Protein AF-A0A3A4R5F6-F1 (afdb_monomer_lite)

Radius of gyration: 21.39 Å; chains: 1; bounding box: 41×53×68 Å

Structure (mmCIF, N/CA/C/O backbone):
data_AF-A0A3A4R5F6-F1
#
_entry.id   AF-A0A3A4R5F6-F1
#
loop_
_atom_site.group_PDB
_atom_site.id
_atom_site.type_symbol
_atom_site.label_atom_id
_atom_site.label_alt_id
_atom_site.label_comp_id
_atom_site.label_asym_id
_atom_site.label_entity_id
_atom_site.label_seq_id
_atom_site.pdbx_PDB_ins_code
_atom_site.Cartn_x
_atom_site.Cartn_y
_atom_site.Cartn_z
_atom_site.occupancy
_atom_site.B_iso_or_equiv
_atom_site.auth_seq_id
_atom_site.auth_comp_id
_atom_site.auth_asym_id
_atom_site.auth_atom_id
_atom_site.pdbx_PDB_model_num
ATOM 1 N N . MET A 1 1 ? 18.740 41.153 -38.026 1.00 49.91 1 MET A N 1
ATOM 2 C CA . MET A 1 1 ? 18.700 39.762 -37.521 1.00 49.91 1 MET A CA 1
ATOM 3 C C . MET A 1 1 ? 19.593 39.615 -36.285 1.00 49.91 1 MET A C 1
ATOM 5 O O . MET A 1 1 ? 20.618 38.958 -36.345 1.00 49.91 1 MET A O 1
ATOM 9 N N . LYS A 1 2 ? 19.262 40.298 -35.178 1.00 52.41 2 LYS A N 1
ATOM 10 C CA . LYS A 1 2 ? 20.159 40.442 -34.007 1.00 52.41 2 LYS A CA 1
ATOM 11 C C . LYS A 1 2 ? 19.537 39.961 -32.683 1.00 52.41 2 LYS A C 1
ATOM 13 O O . LYS A 1 2 ? 20.165 40.068 -31.643 1.00 52.41 2 LYS A O 1
ATOM 18 N N . TYR A 1 3 ? 18.340 39.373 -32.739 1.00 53.31 3 TYR A N 1
ATOM 19 C CA . TYR A 1 3 ? 17.637 38.819 -31.572 1.00 53.31 3 TYR A CA 1
ATOM 20 C C . TYR A 1 3 ? 17.416 37.301 -31.656 1.00 53.31 3 TYR A C 1
ATOM 22 O O . TYR A 1 3 ? 16.941 36.701 -30.701 1.00 53.31 3 TYR A O 1
ATOM 30 N N . LEU A 1 4 ? 17.805 36.661 -32.768 1.00 45.31 4 LEU A N 1
ATOM 31 C CA . LEU A 1 4 ? 17.606 35.220 -32.965 1.00 45.31 4 LEU A CA 1
ATOM 32 C C . LEU A 1 4 ? 18.521 34.373 -32.061 1.00 45.31 4 LEU A C 1
ATOM 34 O O . LEU A 1 4 ? 18.172 33.260 -31.695 1.00 45.31 4 LEU A O 1
ATOM 38 N N . LEU A 1 5 ? 19.674 34.914 -31.659 1.00 47.16 5 LEU A N 1
ATOM 39 C CA . LEU A 1 5 ? 20.659 34.195 -30.844 1.00 47.16 5 LEU A CA 1
ATOM 40 C C . LEU A 1 5 ? 20.400 34.302 -29.331 1.00 47.16 5 LEU A C 1
ATOM 42 O O . LEU A 1 5 ? 20.965 33.530 -28.567 1.00 47.16 5 LEU A O 1
ATOM 46 N N . PHE A 1 6 ? 19.520 35.208 -28.889 1.00 48.72 6 PHE A N 1
ATOM 47 C CA . PHE A 1 6 ? 19.194 35.372 -27.465 1.00 48.72 6 PHE A CA 1
ATOM 48 C C . PHE A 1 6 ? 18.008 34.505 -27.012 1.00 48.72 6 PHE A C 1
ATOM 50 O O . PHE A 1 6 ? 17.819 34.295 -25.819 1.00 48.72 6 PHE A O 1
ATOM 57 N N . PHE A 1 7 ? 17.232 33.962 -27.955 1.00 48.56 7 PHE A N 1
ATOM 58 C CA . PHE A 1 7 ? 16.067 33.123 -27.654 1.00 48.56 7 PHE A CA 1
ATOM 59 C C . PHE A 1 7 ? 16.417 31.635 -27.469 1.00 48.56 7 PHE A C 1
ATOM 61 O O . PHE A 1 7 ? 15.616 30.870 -26.946 1.00 48.56 7 PHE A O 1
ATOM 68 N N . LEU A 1 8 ? 17.629 31.220 -27.856 1.00 48.22 8 LEU A N 1
ATOM 69 C CA . LEU A 1 8 ? 18.075 29.820 -27.797 1.00 48.22 8 LEU A CA 1
ATOM 70 C C . LEU A 1 8 ? 18.802 29.466 -26.483 1.00 48.22 8 LEU A C 1
ATOM 72 O O . LEU A 1 8 ? 19.060 28.298 -26.225 1.00 48.22 8 LEU A O 1
ATOM 76 N N . LEU A 1 9 ? 19.096 30.449 -25.621 1.00 47.00 9 LEU A N 1
ATOM 77 C CA . LEU A 1 9 ? 19.808 30.224 -24.353 1.00 47.00 9 LEU A CA 1
ATOM 78 C C . LEU A 1 9 ? 18.878 30.001 -23.139 1.00 47.00 9 LEU A C 1
ATOM 80 O O . LEU A 1 9 ? 19.353 29.676 -22.059 1.00 47.00 9 LEU A O 1
ATOM 84 N N . LEU A 1 10 ? 17.558 30.155 -23.299 1.00 48.81 10 LEU A N 1
ATOM 85 C CA . LEU A 1 10 ? 16.572 30.006 -22.213 1.00 48.81 10 LEU A CA 1
ATOM 86 C C . LEU A 1 10 ? 15.861 28.641 -22.187 1.00 48.81 10 LEU A C 1
ATOM 88 O O . LEU A 1 10 ? 15.048 28.401 -21.303 1.00 48.81 10 LEU A O 1
ATOM 92 N N . CYS A 1 11 ? 16.168 27.736 -23.123 1.00 45.59 11 CYS A N 1
ATOM 93 C CA . CYS A 1 11 ? 15.464 26.455 -23.280 1.00 45.59 11 CYS A CA 1
ATOM 94 C C . CYS A 1 11 ? 16.205 25.246 -22.669 1.00 45.59 11 CYS A C 1
ATOM 96 O O . CYS A 1 11 ? 15.881 24.104 -22.973 1.00 45.59 11 CYS A O 1
ATOM 98 N N . SER A 1 12 ? 17.213 25.467 -21.820 1.00 46.53 12 SER A N 1
ATOM 99 C CA . SER A 1 12 ? 17.908 24.387 -21.095 1.00 46.53 12 SER A CA 1
ATOM 100 C C . SER A 1 12 ? 17.512 24.275 -19.619 1.00 46.53 12 SER A C 1
ATOM 102 O O . SER A 1 12 ? 18.037 23.419 -18.910 1.00 46.53 12 SER A O 1
ATOM 104 N N . ILE A 1 13 ? 16.583 25.107 -19.139 1.00 57.09 13 ILE A N 1
ATOM 105 C CA . ILE A 1 13 ? 16.073 25.026 -17.769 1.00 57.09 13 ILE A CA 1
ATOM 106 C C . ILE A 1 13 ? 14.735 24.292 -17.806 1.00 57.09 13 ILE A C 1
ATOM 108 O O . ILE A 1 13 ? 13.742 24.848 -18.266 1.00 57.09 13 ILE A O 1
ATOM 112 N N . GLY A 1 14 ? 14.706 23.071 -17.276 1.00 50.06 14 GLY A N 1
ATOM 113 C CA . GLY A 1 14 ? 13.456 22.480 -16.802 1.00 50.06 14 GLY A CA 1
ATOM 114 C C . GLY A 1 14 ? 13.064 21.141 -17.410 1.00 50.06 14 GLY A C 1
ATOM 115 O O . GLY A 1 14 ? 11.921 20.981 -17.808 1.00 50.06 14 GLY A O 1
ATOM 116 N N . TYR A 1 15 ? 13.960 20.159 -17.390 1.00 47.53 15 TYR A N 1
ATOM 117 C CA . TYR A 1 15 ? 13.524 18.772 -17.225 1.00 47.53 15 TYR A CA 1
ATOM 118 C C . TYR A 1 15 ? 14.239 18.219 -15.995 1.00 47.53 15 TYR A C 1
ATOM 120 O O . TYR A 1 15 ? 15.190 17.454 -16.089 1.00 47.53 15 TYR A O 1
ATOM 128 N N . CYS A 1 16 ? 13.838 18.700 -14.815 1.00 44.56 16 CYS A N 1
ATOM 129 C CA . CYS A 1 16 ? 14.004 17.885 -13.621 1.00 44.56 16 CYS A CA 1
ATOM 130 C C . CYS A 1 16 ? 12.873 16.864 -13.727 1.00 44.56 16 CYS A C 1
ATOM 132 O O . CYS A 1 16 ? 11.718 17.196 -13.461 1.00 44.56 16 CYS A O 1
ATOM 134 N N . GLU A 1 17 ? 13.168 15.690 -14.281 1.00 47.72 17 GLU A N 1
ATOM 135 C CA . GLU A 1 17 ? 12.242 14.568 -14.212 1.00 47.72 17 GLU A CA 1
ATOM 136 C C . GLU A 1 17 ? 11.999 14.325 -12.727 1.00 47.72 17 GLU A C 1
ATOM 138 O O . GLU A 1 17 ? 12.936 14.103 -11.958 1.00 47.72 17 GLU A O 1
ATOM 143 N N . TRP A 1 18 ? 10.750 14.505 -12.302 1.00 52.62 18 TRP A N 1
ATOM 144 C CA . TRP A 1 18 ? 10.338 14.287 -10.926 1.00 52.62 18 TRP A CA 1
ATOM 145 C C . TRP A 1 18 ? 10.419 12.784 -10.678 1.00 52.62 18 TRP A C 1
ATOM 147 O O . TRP A 1 18 ? 9.452 12.051 -10.859 1.00 52.62 18 TRP A O 1
ATOM 157 N N . VAL A 1 19 ? 11.622 12.335 -10.337 1.00 57.12 19 VAL A N 1
ATOM 158 C CA . VAL A 1 19 ? 11.935 10.993 -9.872 1.00 57.12 19 VAL A CA 1
ATOM 159 C C . VAL A 1 19 ? 11.237 10.837 -8.526 1.00 57.12 19 VAL A C 1
ATOM 161 O O . VAL A 1 19 ? 11.726 11.285 -7.491 1.00 57.12 19 VAL A O 1
ATOM 164 N N . GLN A 1 20 ? 10.028 10.284 -8.568 1.00 64.56 20 GLN A N 1
ATOM 165 C CA . GLN A 1 20 ? 9.265 9.951 -7.375 1.00 64.56 20 GLN A CA 1
ATOM 166 C C . GLN A 1 20 ? 9.627 8.531 -6.962 1.00 64.56 20 GLN A C 1
ATOM 168 O O . GLN A 1 20 ? 9.618 7.602 -7.773 1.00 64.56 20 GLN A O 1
ATOM 173 N N . ALA A 1 21 ? 10.008 8.390 -5.700 1.00 71.38 21 ALA A N 1
ATOM 174 C CA . ALA A 1 21 ? 10.169 7.090 -5.091 1.00 71.38 21 ALA A CA 1
ATOM 175 C C . ALA A 1 21 ? 8.790 6.491 -4.793 1.00 71.38 21 ALA A C 1
ATOM 177 O O . ALA A 1 21 ? 7.831 7.188 -4.446 1.00 71.38 21 ALA A O 1
ATOM 178 N N . GLU A 1 22 ? 8.697 5.186 -4.978 1.00 79.25 22 GLU A N 1
ATOM 179 C CA . GLU A 1 22 ? 7.475 4.411 -4.951 1.00 79.25 22 GLU A CA 1
ATOM 180 C C . GLU A 1 22 ? 7.748 3.072 -4.266 1.00 79.25 22 GLU A C 1
ATOM 182 O O . GLU A 1 22 ? 8.799 2.460 -4.456 1.00 79.25 22 GLU A O 1
ATOM 187 N N . THR A 1 23 ? 6.801 2.630 -3.450 1.00 79.31 23 THR A N 1
ATOM 188 C CA . THR A 1 23 ? 6.774 1.310 -2.831 1.00 79.31 23 THR A CA 1
ATOM 189 C C . THR A 1 23 ? 5.781 0.449 -3.593 1.00 79.31 23 THR A C 1
ATOM 191 O O . THR A 1 23 ? 4.610 0.803 -3.736 1.00 79.31 23 THR A O 1
ATOM 194 N N . ILE A 1 24 ? 6.256 -0.681 -4.105 1.00 80.88 24 ILE A N 1
ATOM 195 C CA . ILE A 1 24 ? 5.479 -1.658 -4.860 1.00 80.88 24 ILE A CA 1
ATOM 196 C C . ILE A 1 24 ? 5.368 -2.922 -4.014 1.00 80.88 24 ILE A C 1
ATOM 198 O O . ILE A 1 24 ? 6.368 -3.608 -3.816 1.00 80.88 24 ILE A O 1
ATOM 202 N N . LEU A 1 25 ? 4.158 -3.248 -3.561 1.00 79.06 25 LEU A N 1
ATOM 203 C CA . LEU A 1 25 ? 3.858 -4.538 -2.949 1.00 79.06 25 LEU A CA 1
ATOM 204 C C . LEU A 1 25 ? 3.534 -5.533 -4.064 1.00 79.06 25 LEU A C 1
ATOM 206 O O . LEU A 1 25 ? 2.611 -5.339 -4.864 1.00 79.06 25 LEU A O 1
ATOM 210 N N . LEU A 1 26 ? 4.302 -6.610 -4.122 1.00 78.56 26 LEU A N 1
ATOM 211 C CA . LEU A 1 26 ? 4.107 -7.712 -5.048 1.00 78.56 26 LEU A CA 1
ATOM 212 C C . LEU A 1 26 ? 3.102 -8.726 -4.491 1.00 78.56 26 LEU A C 1
ATOM 214 O O . LEU A 1 26 ? 2.946 -8.899 -3.284 1.00 78.56 26 LEU A O 1
ATOM 218 N N . LYS A 1 27 ? 2.448 -9.479 -5.381 1.00 74.56 27 LYS A N 1
ATOM 219 C CA . LYS A 1 27 ? 1.505 -10.553 -5.007 1.00 74.56 27 LYS A CA 1
ATOM 220 C C . LYS A 1 27 ? 2.137 -11.683 -4.188 1.00 74.56 27 LYS A C 1
ATOM 222 O O . LYS A 1 27 ? 1.415 -12.446 -3.556 1.00 74.56 27 LYS A O 1
ATOM 227 N N . ASN A 1 28 ? 3.463 -11.817 -4.218 1.00 72.06 28 ASN A N 1
ATOM 228 C CA . ASN A 1 28 ? 4.213 -12.762 -3.387 1.00 72.06 28 ASN A CA 1
ATOM 229 C C . ASN A 1 28 ? 4.448 -12.242 -1.949 1.00 72.06 28 ASN A C 1
ATOM 231 O O . ASN A 1 28 ? 5.036 -12.965 -1.149 1.00 72.06 28 ASN A O 1
ATOM 235 N N . GLY A 1 29 ? 3.998 -11.022 -1.626 1.00 63.19 29 GLY A N 1
ATOM 236 C CA . GLY A 1 29 ? 4.181 -10.376 -0.326 1.00 63.19 29 GLY A CA 1
ATOM 237 C C . GLY A 1 29 ? 5.491 -9.595 -0.174 1.00 63.19 29 GLY A C 1
ATOM 238 O O . GLY A 1 29 ? 5.797 -9.157 0.930 1.00 63.19 29 GLY A O 1
ATOM 239 N N . GLU A 1 30 ? 6.282 -9.449 -1.237 1.00 76.38 30 GLU A N 1
ATOM 240 C CA . GLU A 1 30 ? 7.524 -8.672 -1.228 1.00 76.38 30 GLU A CA 1
ATOM 241 C C . GLU A 1 30 ? 7.250 -7.183 -1.469 1.00 76.38 30 GLU A C 1
ATOM 243 O O . GLU A 1 30 ? 6.538 -6.825 -2.407 1.00 76.38 30 GLU A O 1
ATOM 248 N N . ASP A 1 31 ? 7.858 -6.324 -0.650 1.00 79.69 31 ASP A N 1
ATOM 249 C CA . ASP A 1 31 ? 7.817 -4.871 -0.811 1.00 79.69 31 ASP A CA 1
ATOM 250 C C . ASP A 1 31 ? 9.091 -4.371 -1.498 1.00 79.69 31 ASP A C 1
ATOM 252 O O . ASP A 1 31 ? 10.208 -4.571 -1.013 1.00 79.69 31 ASP A O 1
ATOM 256 N N . LEU A 1 32 ? 8.921 -3.671 -2.617 1.00 80.81 32 LEU A N 1
ATOM 257 C CA . LEU A 1 32 ? 10.001 -3.057 -3.379 1.00 80.81 32 LEU A CA 1
ATOM 258 C C . LEU A 1 32 ? 9.868 -1.538 -3.333 1.00 80.81 32 LEU A C 1
ATOM 260 O O . LEU A 1 32 ? 9.057 -0.955 -4.049 1.00 80.81 32 LEU A O 1
ATOM 264 N N . SER A 1 33 ? 10.689 -0.899 -2.503 1.00 83.06 33 SER A N 1
ATOM 265 C CA . SER A 1 33 ? 10.785 0.561 -2.416 1.00 83.06 33 SER A CA 1
ATOM 266 C C . SER A 1 33 ? 11.944 1.082 -3.258 1.00 83.06 33 SER A C 1
ATOM 268 O O . SER A 1 33 ? 13.084 0.614 -3.144 1.00 83.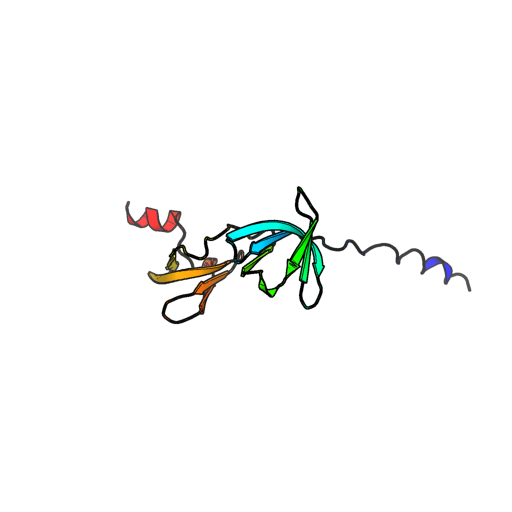06 33 SER A O 1
ATOM 270 N N . GLY A 1 34 ? 11.663 2.059 -4.115 1.00 82.94 34 GLY A N 1
ATOM 271 C CA . GLY A 1 34 ? 12.671 2.622 -4.997 1.00 82.94 34 GLY A CA 1
ATOM 272 C C . GLY A 1 34 ? 12.134 3.610 -6.019 1.00 82.94 34 GLY A C 1
ATOM 273 O O . GLY A 1 34 ? 10.963 3.963 -6.041 1.00 82.94 34 GLY A O 1
ATOM 274 N N . THR A 1 35 ? 13.011 4.070 -6.899 1.00 86.50 35 THR A N 1
ATOM 275 C CA . THR A 1 35 ? 12.648 4.997 -7.973 1.00 86.50 35 THR A CA 1
ATOM 276 C C . THR A 1 35 ? 12.144 4.242 -9.193 1.00 86.50 35 THR A C 1
ATOM 278 O O . THR A 1 35 ? 12.859 3.385 -9.711 1.00 86.50 35 TH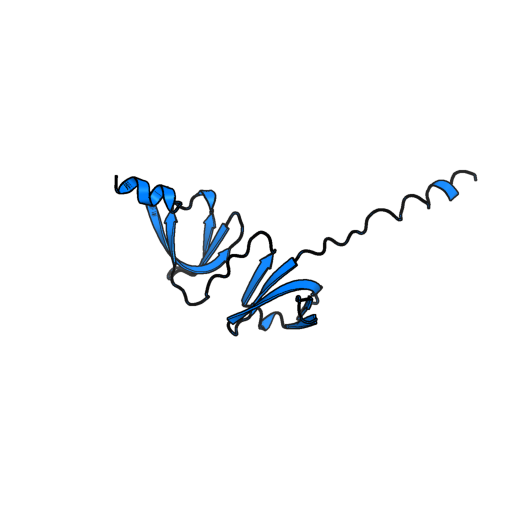R A O 1
ATOM 281 N N . VAL A 1 36 ? 10.982 4.611 -9.732 1.00 86.44 36 VAL A N 1
ATOM 282 C CA . VAL A 1 36 ? 10.569 4.128 -11.058 1.00 86.44 36 VAL A CA 1
ATOM 283 C C . VAL A 1 36 ? 11.443 4.782 -12.130 1.00 86.44 36 VAL A C 1
ATOM 285 O O . VAL A 1 36 ? 11.413 5.996 -12.312 1.00 86.44 36 VAL A O 1
ATOM 288 N N . LEU A 1 37 ? 12.240 3.972 -12.829 1.00 85.50 37 LEU A N 1
ATOM 289 C CA . LEU A 1 37 ? 13.126 4.419 -13.909 1.00 85.50 37 LEU A CA 1
ATOM 290 C C . LEU A 1 37 ? 12.436 4.399 -15.272 1.00 85.50 37 LEU A C 1
ATOM 292 O O . LEU A 1 37 ? 12.699 5.244 -16.122 1.00 85.50 37 LEU A O 1
ATOM 296 N N . SER A 1 38 ? 11.589 3.399 -15.506 1.00 83.94 38 SER A N 1
ATOM 297 C CA . SER A 1 38 ? 10.846 3.265 -16.754 1.00 83.94 38 SER A CA 1
ATOM 298 C C . SER A 1 38 ? 9.571 2.475 -16.527 1.00 83.94 38 SER A C 1
ATOM 300 O O . SER A 1 38 ? 9.554 1.528 -15.743 1.00 83.94 38 SER A O 1
ATOM 302 N N . GLU A 1 39 ? 8.529 2.805 -17.273 1.00 87.56 39 GLU A N 1
ATOM 303 C CA . GLU A 1 39 ? 7.274 2.069 -17.260 1.00 87.56 39 GLU A CA 1
ATOM 304 C C . GLU A 1 39 ? 6.778 1.891 -18.694 1.00 87.56 39 GLU A C 1
ATOM 306 O O . GLU A 1 39 ? 6.719 2.853 -19.460 1.00 87.56 39 GLU A O 1
ATOM 311 N N . ASP A 1 40 ? 6.442 0.654 -19.053 1.00 88.62 40 ASP A N 1
ATOM 312 C CA . ASP A 1 40 ? 5.776 0.320 -20.312 1.00 88.62 40 ASP A CA 1
ATOM 313 C C . ASP A 1 40 ? 4.353 -0.197 -20.042 1.00 88.62 40 ASP A C 1
ATOM 315 O O . ASP A 1 40 ? 3.851 -0.106 -18.924 1.00 88.62 40 ASP A O 1
ATOM 319 N N . GLU A 1 41 ? 3.648 -0.707 -21.051 1.00 88.00 41 GLU A N 1
ATOM 320 C CA . GLU A 1 41 ? 2.268 -1.195 -20.887 1.00 88.00 41 GLU A CA 1
ATOM 321 C C . GLU A 1 41 ? 2.151 -2.408 -19.946 1.00 88.00 41 GLU A C 1
ATOM 323 O O . GLU A 1 41 ? 1.119 -2.604 -19.306 1.00 88.00 41 GLU A O 1
ATOM 328 N N . THR A 1 42 ? 3.209 -3.206 -19.833 1.00 88.94 42 THR A N 1
ATOM 329 C CA . THR A 1 42 ? 3.222 -4.528 -19.193 1.00 88.94 42 THR A CA 1
ATOM 330 C C . THR A 1 42 ? 4.138 -4.620 -17.980 1.00 88.94 42 THR A C 1
ATOM 332 O O . THR A 1 42 ? 3.941 -5.496 -17.138 1.00 88.94 42 THR A O 1
ATOM 335 N N . SER A 1 43 ? 5.119 -3.728 -17.862 1.00 88.44 43 SER A N 1
ATOM 336 C CA . SER A 1 43 ? 6.184 -3.808 -16.873 1.00 88.44 43 SER A CA 1
ATOM 337 C C . SER A 1 43 ? 6.551 -2.444 -16.289 1.00 88.44 43 SER A C 1
ATOM 339 O O . SER A 1 43 ? 6.274 -1.389 -16.866 1.00 88.44 43 SER A O 1
ATOM 341 N N . VAL A 1 44 ? 7.161 -2.478 -15.107 1.00 88.94 44 VAL A N 1
ATOM 342 C CA . VAL A 1 44 ? 7.781 -1.331 -14.447 1.00 88.94 44 VAL A CA 1
ATOM 343 C C . VAL A 1 44 ? 9.201 -1.695 -14.038 1.00 88.94 44 VAL A C 1
ATOM 345 O O . VAL A 1 44 ? 9.448 -2.761 -13.479 1.00 88.94 44 VAL A O 1
ATOM 348 N N . THR A 1 45 ? 10.141 -0.800 -14.302 1.00 89.19 45 THR A N 1
ATOM 349 C CA . THR A 1 45 ? 11.523 -0.918 -13.850 1.00 89.19 45 THR A CA 1
ATOM 350 C C . THR A 1 45 ? 11.726 -0.006 -12.654 1.00 89.19 45 THR A C 1
ATOM 352 O O . THR A 1 45 ? 11.603 1.213 -12.778 1.00 89.19 45 THR A O 1
ATOM 355 N N . ILE A 1 46 ? 12.071 -0.593 -11.513 1.00 87.69 46 ILE A N 1
ATOM 356 C CA . ILE A 1 46 ? 12.331 0.108 -10.260 1.00 87.69 46 ILE A CA 1
ATOM 357 C C . ILE A 1 46 ? 13.807 -0.011 -9.873 1.00 87.69 46 ILE A C 1
ATOM 359 O O . ILE A 1 46 ? 14.408 -1.085 -9.929 1.00 87.69 46 ILE A O 1
ATOM 363 N N . GLN A 1 47 ? 14.408 1.104 -9.477 1.00 87.44 47 GLN A N 1
ATOM 364 C CA . GLN A 1 47 ? 15.718 1.160 -8.847 1.00 87.44 47 GLN A CA 1
ATOM 365 C C . GLN A 1 47 ? 15.535 1.124 -7.335 1.00 87.44 47 GLN A C 1
ATOM 367 O O . GLN A 1 47 ? 15.204 2.136 -6.720 1.00 87.44 47 GLN A O 1
ATOM 372 N N . THR A 1 48 ? 15.776 -0.038 -6.739 1.00 83.31 48 THR A N 1
ATOM 373 C CA . THR A 1 48 ? 15.850 -0.190 -5.281 1.00 83.31 48 THR A CA 1
ATOM 374 C C . THR A 1 48 ? 17.240 0.211 -4.776 1.00 83.31 48 THR A C 1
ATOM 376 O O . THR A 1 48 ? 18.175 0.398 -5.564 1.00 83.31 48 THR A O 1
ATOM 379 N N . ALA A 1 49 ? 17.416 0.297 -3.455 1.00 78.88 49 ALA A N 1
ATOM 380 C CA . ALA A 1 49 ? 18.713 0.601 -2.839 1.00 78.88 49 ALA A CA 1
ATOM 381 C C . ALA A 1 49 ? 19.814 -0.432 -3.160 1.00 78.88 49 ALA A C 1
ATOM 383 O O . ALA A 1 49 ? 21.000 -0.113 -3.083 1.00 78.88 49 ALA A O 1
ATOM 384 N N . VAL A 1 50 ? 19.429 -1.666 -3.502 1.00 79.62 50 VAL A N 1
ATOM 385 C CA . VAL A 1 50 ? 20.355 -2.792 -3.710 1.00 79.62 50 VAL A CA 1
ATOM 386 C C . VAL A 1 50 ? 20.503 -3.187 -5.176 1.00 79.62 50 VAL A C 1
ATOM 388 O O . VAL A 1 50 ? 21.556 -3.687 -5.569 1.00 79.62 50 VAL A O 1
ATOM 391 N N . SER A 1 51 ? 19.472 -2.978 -5.995 1.00 85.94 51 SER A N 1
ATOM 392 C CA . SER A 1 51 ? 19.468 -3.395 -7.398 1.00 85.94 51 SER A CA 1
ATOM 393 C C . SER A 1 51 ? 18.371 -2.716 -8.217 1.00 85.94 51 SER A C 1
ATOM 395 O O . SER A 1 51 ? 17.374 -2.217 -7.691 1.00 85.94 51 SER A O 1
ATOM 397 N N . GLN A 1 52 ? 18.550 -2.737 -9.534 1.00 90.50 52 GLN A N 1
ATOM 398 C CA . GLN A 1 52 ? 17.501 -2.421 -10.493 1.00 90.50 52 GLN A CA 1
ATOM 399 C C . GLN A 1 52 ? 16.720 -3.696 -10.822 1.00 90.50 52 GLN A C 1
ATOM 401 O O . GLN A 1 52 ? 17.326 -4.727 -11.120 1.00 90.50 52 GLN A O 1
ATOM 406 N N . GLN A 1 53 ? 15.392 -3.628 -10.778 1.00 86.31 53 GLN A N 1
ATOM 407 C CA . GLN A 1 53 ? 14.508 -4.760 -11.047 1.00 86.31 53 GLN A CA 1
ATOM 408 C C . GLN A 1 53 ? 13.404 -4.361 -12.026 1.00 86.31 53 GLN A C 1
ATOM 410 O O . GLN A 1 53 ? 12.868 -3.259 -11.938 1.00 86.31 53 GLN A O 1
ATOM 415 N N . THR A 1 54 ? 13.053 -5.260 -12.946 1.00 91.25 54 THR A N 1
ATOM 416 C CA . THR A 1 54 ? 11.899 -5.109 -13.843 1.00 91.25 54 THR A CA 1
ATOM 417 C C . THR A 1 54 ? 10.810 -6.069 -13.389 1.00 91.25 54 THR A C 1
ATOM 419 O O . THR A 1 54 ? 11.033 -7.275 -13.315 1.00 91.25 54 THR A O 1
ATOM 422 N N . ILE A 1 55 ? 9.641 -5.522 -13.078 1.00 88.56 55 ILE A N 1
ATOM 423 C CA . ILE A 1 55 ? 8.497 -6.213 -12.486 1.00 88.56 55 ILE A CA 1
ATOM 424 C C . ILE A 1 55 ? 7.351 -6.178 -13.493 1.00 88.56 55 ILE A C 1
ATOM 426 O O . ILE A 1 55 ? 7.056 -5.127 -14.065 1.00 88.56 55 ILE A O 1
ATOM 430 N N . LEU A 1 56 ? 6.662 -7.301 -13.688 1.00 86.50 56 LEU A N 1
ATOM 431 C CA . LEU A 1 56 ? 5.438 -7.318 -14.483 1.00 86.50 56 LEU A CA 1
ATOM 432 C C . LEU A 1 56 ? 4.297 -6.664 -13.705 1.00 86.50 56 LEU A C 1
ATOM 434 O O . LEU A 1 56 ? 4.055 -6.983 -12.544 1.00 86.50 56 LEU A O 1
ATOM 438 N N . LYS A 1 57 ? 3.516 -5.806 -14.363 1.00 84.38 57 LYS A N 1
ATOM 439 C CA . LYS A 1 57 ? 2.331 -5.182 -13.752 1.00 84.38 57 LYS A CA 1
ATOM 440 C C . LYS A 1 57 ? 1.288 -6.207 -13.309 1.00 84.38 57 LYS A C 1
ATOM 442 O O . LYS A 1 57 ? 0.524 -5.932 -12.393 1.00 84.38 57 LYS A O 1
ATOM 447 N N . SER A 1 58 ? 1.276 -7.395 -13.919 1.00 78.69 58 SER A N 1
ATOM 448 C CA . SER A 1 58 ? 0.449 -8.523 -13.478 1.00 78.69 58 SER A CA 1
ATOM 449 C C . SER A 1 58 ? 0.798 -9.020 -12.079 1.00 78.69 58 SER A C 1
ATOM 451 O O . SER A 1 58 ? -0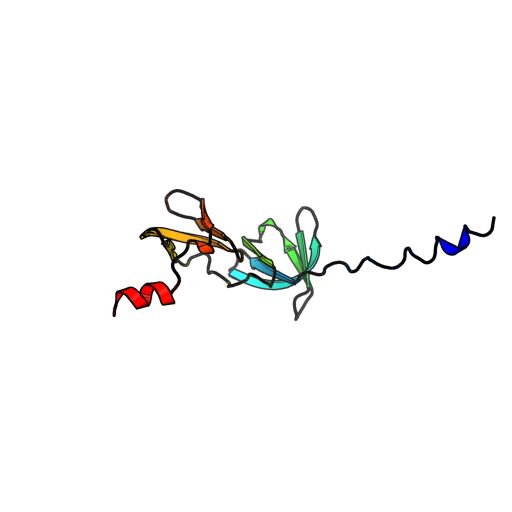.052 -9.639 -11.441 1.00 78.69 58 SER A O 1
ATOM 453 N N . ASP A 1 59 ? 2.019 -8.769 -11.618 1.00 81.31 59 ASP A N 1
ATOM 454 C CA . ASP A 1 59 ? 2.562 -9.295 -10.365 1.00 81.31 59 ASP A CA 1
ATOM 455 C C . ASP A 1 59 ? 2.539 -8.237 -9.257 1.00 81.31 59 ASP A C 1
ATOM 457 O O . ASP A 1 59 ? 2.733 -8.558 -8.085 1.00 81.31 59 ASP A O 1
ATOM 461 N N . ILE A 1 60 ? 2.228 -6.991 -9.621 1.00 80.56 60 ILE A N 1
ATOM 462 C CA . ILE A 1 60 ? 1.986 -5.894 -8.692 1.00 80.56 60 ILE A CA 1
ATOM 463 C C . ILE A 1 60 ? 0.621 -6.106 -8.043 1.00 80.56 60 ILE A C 1
ATOM 465 O O . ILE A 1 60 ? -0.391 -6.298 -8.722 1.00 80.56 60 ILE A O 1
ATOM 469 N N . TYR A 1 61 ? 0.603 -6.076 -6.717 1.00 74.50 61 TYR A N 1
ATOM 470 C CA . TYR A 1 61 ? -0.624 -6.047 -5.939 1.00 74.50 61 TYR A CA 1
ATOM 471 C C . TYR A 1 61 ? -1.055 -4.602 -5.694 1.00 74.50 61 TYR A C 1
ATOM 473 O O . TYR A 1 61 ? -2.149 -4.201 -6.089 1.00 74.50 61 TYR A O 1
ATOM 481 N N . SER A 1 62 ? -0.171 -3.800 -5.103 1.00 71.06 62 SER A N 1
ATOM 482 C CA . SER A 1 62 ? -0.424 -2.388 -4.842 1.00 71.06 62 SER A CA 1
ATOM 483 C C . SER A 1 62 ? 0.852 -1.567 -4.987 1.00 71.06 62 SER A C 1
ATOM 485 O O . SER A 1 62 ? 1.967 -2.086 -5.050 1.00 71.06 62 SER A O 1
ATOM 487 N N . ARG A 1 63 ? 0.667 -0.260 -5.129 1.00 76.25 63 ARG A N 1
ATOM 488 C CA . ARG A 1 63 ? 1.723 0.692 -5.433 1.00 76.25 63 ARG A CA 1
ATOM 489 C C . ARG A 1 63 ? 1.401 2.001 -4.718 1.00 76.25 63 ARG A C 1
ATOM 491 O O . ARG A 1 63 ? 0.270 2.470 -4.831 1.00 76.25 63 ARG A O 1
ATOM 498 N N . SER A 1 64 ? 2.345 2.563 -3.975 1.00 71.31 64 SER A N 1
ATOM 499 C CA . SER A 1 64 ? 2.175 3.821 -3.241 1.00 71.31 64 SER A CA 1
ATOM 500 C C . SER A 1 64 ? 3.427 4.681 -3.341 1.00 71.31 64 SER A C 1
ATOM 502 O O . SER A 1 64 ? 4.545 4.199 -3.191 1.00 71.31 64 SER A O 1
ATOM 504 N N . SER A 1 65 ? 3.260 5.976 -3.586 1.00 67.50 65 SER A N 1
ATOM 505 C CA . SER A 1 65 ? 4.383 6.912 -3.564 1.00 67.50 65 SER A CA 1
ATOM 506 C C . SER A 1 65 ? 4.923 7.052 -2.134 1.00 67.50 65 SER A C 1
ATOM 508 O O . SER A 1 65 ? 4.162 6.976 -1.168 1.00 67.50 65 SER A O 1
ATOM 510 N N . GLU A 1 66 ? 6.235 7.253 -1.989 1.00 56.94 66 GLU A N 1
ATOM 511 C CA . GLU A 1 66 ? 6.983 7.198 -0.717 1.00 56.94 66 GLU A CA 1
ATOM 512 C C . GLU A 1 66 ? 6.482 8.184 0.368 1.00 56.94 66 GLU A C 1
ATOM 514 O O . GLU A 1 66 ? 6.843 8.061 1.535 1.00 56.94 66 GLU A O 1
ATOM 519 N N . SER A 1 67 ? 5.595 9.128 0.029 1.00 48.16 67 SER A N 1
ATOM 520 C CA . SER A 1 67 ? 4.915 9.997 0.999 1.00 48.16 67 SER A CA 1
ATOM 521 C C . SER A 1 67 ? 3.759 9.336 1.765 1.00 48.16 67 SER A C 1
ATOM 523 O O . SER A 1 67 ? 3.328 9.895 2.774 1.00 48.16 67 SER A O 1
ATOM 525 N N . ASP A 1 68 ? 3.264 8.175 1.317 1.00 51.50 68 ASP A N 1
ATOM 526 C CA . ASP A 1 68 ? 1.966 7.622 1.743 1.00 51.50 68 ASP A CA 1
ATOM 527 C C . ASP A 1 68 ? 2.034 6.149 2.220 1.00 51.50 68 ASP A C 1
ATOM 529 O O . ASP A 1 68 ? 1.021 5.571 2.618 1.00 51.50 68 ASP A O 1
ATOM 533 N N . ALA A 1 69 ? 3.211 5.512 2.205 1.00 48.38 69 ALA A N 1
ATOM 534 C CA . ALA A 1 69 ? 3.344 4.072 2.434 1.00 48.38 69 ALA A CA 1
ATOM 535 C C . ALA A 1 69 ? 3.449 3.690 3.927 1.00 48.38 69 ALA A C 1
ATOM 537 O O . ALA A 1 69 ? 4.530 3.681 4.512 1.00 48.38 69 ALA A O 1
ATOM 538 N N . SER A 1 70 ? 2.334 3.276 4.532 1.00 52.56 70 SER A N 1
ATOM 539 C CA . SER A 1 70 ? 2.375 2.233 5.565 1.00 52.56 70 SER A CA 1
ATOM 540 C C . SER A 1 70 ? 2.044 0.914 4.868 1.00 52.56 70 SER A C 1
ATOM 542 O O . SER A 1 70 ? 0.997 0.808 4.234 1.00 52.56 70 SER A O 1
ATOM 544 N N . ALA A 1 71 ? 2.960 -0.054 4.886 1.00 54.19 71 ALA A N 1
ATOM 545 C CA . ALA A 1 71 ? 2.745 -1.352 4.253 1.00 54.19 71 ALA A CA 1
ATOM 546 C C . ALA A 1 71 ? 1.629 -2.101 5.002 1.00 54.19 71 ALA A C 1
ATOM 548 O O . ALA A 1 71 ? 1.806 -2.525 6.146 1.00 54.19 71 ALA A O 1
ATOM 549 N N . TYR A 1 72 ? 0.456 -2.221 4.381 1.00 63.00 72 TYR A N 1
ATOM 550 C CA . TYR A 1 72 ? -0.659 -3.004 4.909 1.00 63.00 72 TYR A CA 1
ATOM 551 C C . TYR A 1 72 ? -0.541 -4.442 4.407 1.00 63.00 72 TYR A C 1
ATOM 553 O O . TYR A 1 72 ? -0.327 -4.678 3.219 1.00 63.00 72 TYR A O 1
ATOM 561 N N . SER A 1 73 ? -0.688 -5.416 5.305 1.00 60.41 73 SER A N 1
ATOM 562 C CA . SER A 1 73 ? -0.703 -6.823 4.906 1.00 60.41 73 SER A CA 1
ATOM 563 C C . SER A 1 73 ? -2.017 -7.157 4.189 1.00 60.41 73 SER A C 1
ATOM 565 O O . SER A 1 73 ? -3.084 -6.848 4.728 1.00 60.41 73 SER A O 1
ATOM 567 N N . PRO A 1 74 ? -1.968 -7.845 3.033 1.00 62.22 74 PRO A N 1
ATOM 568 C CA . PRO A 1 74 ? -3.150 -8.127 2.211 1.00 62.22 74 PRO A CA 1
ATOM 569 C C . PRO A 1 74 ? -4.180 -9.030 2.910 1.00 62.22 74 PRO A C 1
ATOM 571 O O . PRO A 1 74 ? -5.369 -8.9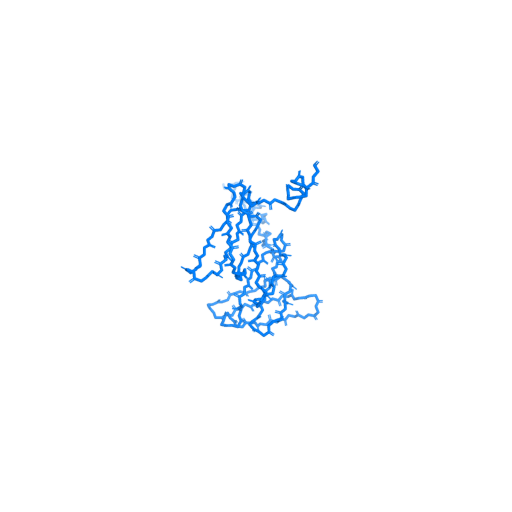46 2.615 1.00 62.22 74 PRO A O 1
ATOM 574 N N . ASP A 1 75 ? -3.738 -9.837 3.878 1.00 69.50 75 ASP A N 1
ATOM 575 C CA . ASP A 1 75 ? -4.583 -10.785 4.613 1.00 69.50 75 ASP A CA 1
ATOM 576 C C . ASP A 1 75 ? -5.004 -10.283 6.003 1.00 69.50 75 ASP A C 1
ATOM 578 O O . ASP A 1 75 ? -5.714 -10.976 6.738 1.00 69.50 75 ASP A O 1
ATOM 582 N N . THR A 1 76 ? -4.575 -9.080 6.394 1.00 77.19 76 THR A N 1
ATOM 583 C CA . THR A 1 76 ? -4.945 -8.525 7.695 1.00 77.19 76 THR A CA 1
ATOM 584 C C . THR A 1 76 ? -6.322 -7.883 7.606 1.00 77.19 76 THR A C 1
ATOM 586 O O . THR A 1 76 ? -6.557 -6.957 6.834 1.00 77.19 76 THR A O 1
ATOM 589 N N . GLN A 1 77 ? -7.241 -8.375 8.433 1.00 84.62 77 GLN A N 1
ATOM 590 C CA . GLN A 1 77 ? -8.530 -7.737 8.676 1.00 84.62 77 GLN A CA 1
ATOM 591 C C . GLN A 1 77 ? -8.333 -6.469 9.512 1.00 84.62 77 GLN A C 1
ATOM 593 O O . GLN A 1 77 ? -7.770 -6.516 10.608 1.00 84.62 77 GLN A O 1
ATOM 598 N N . TYR A 1 78 ? -8.834 -5.349 9.005 1.00 83.94 78 TYR A N 1
ATOM 599 C CA . TYR A 1 78 ? -8.858 -4.058 9.676 1.00 83.94 78 TYR A CA 1
ATOM 600 C C . TYR A 1 78 ? -10.293 -3.681 10.033 1.00 83.94 78 TYR A C 1
ATOM 602 O O . TYR A 1 78 ? -11.215 -3.853 9.236 1.00 83.94 78 TYR A O 1
ATOM 610 N N . THR A 1 79 ? -10.460 -3.096 11.218 1.00 86.12 79 THR A N 1
ATOM 611 C CA . THR A 1 79 ? -11.699 -2.434 11.635 1.00 86.12 79 THR A CA 1
ATOM 612 C C . THR A 1 79 ? -11.481 -0.925 11.596 1.00 86.12 79 THR A C 1
ATOM 614 O O . THR A 1 79 ? -10.722 -0.379 12.400 1.00 86.12 79 THR A O 1
ATOM 617 N N . ILE A 1 80 ? -12.159 -0.245 10.676 1.00 85.25 80 ILE A N 1
ATOM 618 C CA . ILE A 1 80 ? -12.126 1.209 10.516 1.00 85.25 80 ILE A CA 1
ATOM 619 C C . ILE A 1 80 ? -13.384 1.797 11.147 1.00 85.25 80 ILE A C 1
ATOM 621 O O . ILE A 1 80 ? -14.503 1.463 10.763 1.00 85.25 80 ILE A O 1
ATOM 625 N N . ILE A 1 81 ? -13.197 2.694 12.112 1.00 86.38 81 ILE A N 1
ATOM 626 C CA . ILE A 1 81 ? -14.287 3.419 12.768 1.00 86.38 81 ILE A CA 1
ATOM 627 C C . ILE A 1 81 ? -14.278 4.847 12.241 1.00 86.38 81 ILE A C 1
ATOM 629 O O . ILE A 1 81 ? -13.261 5.528 12.312 1.00 86.38 81 ILE A O 1
ATOM 633 N N . MET A 1 82 ? -15.406 5.309 11.722 1.00 87.62 82 MET A N 1
ATOM 634 C CA . MET A 1 82 ? -15.584 6.677 11.250 1.00 87.62 82 MET A CA 1
ATOM 635 C C . MET A 1 82 ? -16.023 7.593 12.397 1.00 87.62 82 MET A C 1
ATOM 637 O O . MET A 1 82 ? -16.685 7.160 13.339 1.00 87.62 82 MET A O 1
ATOM 641 N N . LYS A 1 83 ? -15.765 8.896 12.277 1.00 87.12 83 LYS A N 1
ATOM 642 C CA . LYS A 1 83 ? -16.178 9.927 13.249 1.00 87.12 83 LYS A CA 1
ATOM 643 C C . LYS A 1 83 ? -17.689 10.002 13.485 1.00 87.12 83 LYS A C 1
ATOM 645 O O . LYS A 1 83 ? -18.127 10.462 14.531 1.00 87.12 83 LYS A O 1
ATOM 650 N N . ASN A 1 84 ? -18.500 9.544 12.531 1.00 86.81 84 ASN A N 1
ATOM 651 C CA . ASN A 1 84 ? -19.956 9.437 12.685 1.00 86.81 84 ASN A CA 1
ATOM 652 C C . ASN A 1 84 ? -20.407 8.135 13.384 1.00 86.81 84 ASN A C 1
ATOM 654 O O . ASN A 1 84 ? -21.605 7.871 13.443 1.00 86.81 84 ASN A O 1
ATOM 658 N N . GLY A 1 85 ? -19.469 7.311 13.863 1.00 82.69 85 GLY A N 1
ATOM 659 C CA . GLY A 1 85 ? -19.725 6.035 14.531 1.00 82.69 85 GLY A CA 1
ATOM 660 C C . GLY A 1 85 ? -19.942 4.844 13.593 1.00 82.69 85 GLY A C 1
ATOM 661 O O . GLY A 1 85 ? -20.158 3.737 14.078 1.00 82.69 85 GLY A O 1
ATOM 662 N N . GLN A 1 86 ? -19.892 5.030 12.268 1.00 86.88 86 GLN A N 1
ATOM 663 C CA . GLN A 1 86 ? -19.962 3.907 11.329 1.00 86.88 86 GLN A CA 1
ATOM 664 C C . GLN A 1 86 ? -18.703 3.047 11.418 1.00 86.88 86 GLN A C 1
ATOM 666 O O . GLN A 1 86 ? -17.596 3.571 11.523 1.00 86.88 86 GLN A O 1
ATOM 671 N N . VAL A 1 87 ? -18.879 1.731 11.329 1.00 88.69 87 VAL A N 1
ATOM 672 C CA . VAL A 1 87 ? -17.789 0.756 11.399 1.00 88.69 87 VAL A CA 1
ATOM 673 C C . VAL A 1 87 ? -17.719 -0.007 10.084 1.00 88.69 87 VAL A C 1
ATOM 675 O O . VAL A 1 87 ? -18.739 -0.490 9.591 1.00 88.69 87 VAL A O 1
ATOM 678 N N . TYR A 1 88 ? -16.515 -0.105 9.532 1.00 88.12 88 TYR A N 1
ATOM 679 C CA . TYR A 1 88 ? -16.204 -0.871 8.334 1.00 88.12 88 TYR A CA 1
ATOM 680 C C . TYR A 1 88 ? -15.155 -1.926 8.669 1.00 88.12 88 TYR A C 1
ATOM 682 O O . TYR A 1 88 ? -14.171 -1.635 9.345 1.00 88.12 88 TYR A O 1
ATOM 690 N N . GLU A 1 89 ? -15.363 -3.144 8.182 1.00 90.44 89 GLU A N 1
ATOM 691 C CA . GLU A 1 89 ? -14.450 -4.271 8.371 1.00 90.44 89 GLU A CA 1
ATOM 692 C C . GLU A 1 89 ? -14.046 -4.829 7.008 1.00 90.44 89 GLU A C 1
ATOM 694 O O . GLU A 1 89 ? -14.887 -4.980 6.113 1.00 90.44 89 GLU A O 1
ATOM 699 N N . GLY A 1 90 ? -12.755 -5.101 6.833 1.00 89.50 90 GLY A N 1
ATOM 700 C CA . GLY A 1 90 ? -12.226 -5.603 5.572 1.00 89.50 90 GLY A CA 1
ATOM 701 C C . GLY A 1 90 ? -10.707 -5.578 5.500 1.00 89.50 90 GLY A C 1
ATOM 702 O O . GLY A 1 90 ? -10.029 -5.288 6.483 1.00 89.50 90 GLY A O 1
ATOM 703 N N . THR A 1 91 ? -10.170 -5.868 4.322 1.00 87.38 91 THR A N 1
ATOM 704 C CA . THR A 1 91 ? -8.733 -5.767 4.043 1.00 87.38 91 THR A CA 1
ATOM 705 C C . THR A 1 91 ? -8.447 -4.463 3.301 1.00 87.38 91 THR A C 1
ATOM 707 O O . THR A 1 91 ? -9.247 -4.013 2.477 1.00 87.38 91 THR A O 1
ATOM 710 N N . ILE A 1 92 ? -7.334 -3.801 3.623 1.00 84.19 92 ILE A N 1
ATOM 711 C CA . ILE A 1 92 ? -6.939 -2.564 2.938 1.00 84.19 92 ILE A CA 1
ATOM 712 C C . ILE A 1 92 ? -6.262 -2.949 1.621 1.00 84.19 92 ILE A C 1
ATOM 714 O O . ILE A 1 92 ? -5.234 -3.621 1.619 1.00 84.19 92 ILE A O 1
ATOM 718 N N . GLU A 1 93 ? -6.834 -2.520 0.498 1.00 80.62 93 GLU A N 1
ATOM 719 C CA . GLU A 1 93 ? -6.235 -2.712 -0.829 1.00 80.62 93 GLU A CA 1
ATOM 720 C C . GLU A 1 93 ? -5.225 -1.610 -1.146 1.00 80.62 93 GLU A C 1
ATOM 722 O O . GLU A 1 93 ? -4.173 -1.853 -1.738 1.00 80.62 93 GLU A O 1
ATOM 727 N N . HIS A 1 94 ? -5.557 -0.376 -0.766 1.00 75.00 94 HIS A N 1
ATOM 728 C CA . HIS A 1 94 ? -4.748 0.795 -1.058 1.00 75.00 94 HIS A CA 1
ATOM 729 C C . HIS A 1 94 ? -5.027 1.909 -0.052 1.00 75.00 94 HIS A C 1
ATOM 731 O O . HIS A 1 94 ? -6.165 2.086 0.382 1.00 75.00 94 HIS A O 1
ATOM 737 N N . GLN A 1 95 ? -4.005 2.693 0.275 1.00 72.88 95 GLN A N 1
ATOM 738 C CA . GLN A 1 95 ? -4.138 3.879 1.105 1.00 72.88 95 GLN A CA 1
ATOM 739 C C . GLN A 1 95 ? -3.277 5.004 0.543 1.00 72.88 95 GLN A C 1
ATOM 741 O O . GLN A 1 95 ? -2.129 4.798 0.158 1.00 72.88 95 GLN A O 1
ATOM 746 N N . THR A 1 96 ? -3.858 6.194 0.535 1.00 77.00 96 THR A N 1
ATOM 747 C CA . THR A 1 96 ? -3.182 7.468 0.317 1.00 77.00 96 THR A CA 1
ATOM 748 C C . THR A 1 96 ? -3.256 8.285 1.601 1.00 77.00 96 THR A C 1
ATOM 750 O O . THR A 1 96 ? -3.924 7.904 2.568 1.00 77.00 96 THR A O 1
ATOM 753 N N . LYS A 1 97 ? -2.644 9.468 1.610 1.00 74.19 97 LYS A N 1
ATOM 754 C CA . LYS A 1 97 ? -2.820 10.433 2.702 1.00 74.19 97 LYS A CA 1
ATOM 755 C C . LYS A 1 97 ? -4.296 10.742 3.005 1.00 74.19 97 LYS A C 1
ATOM 757 O O . LYS A 1 97 ? -4.643 10.961 4.166 1.00 74.19 97 LYS A O 1
ATOM 762 N N . ASN A 1 98 ? -5.149 10.757 1.978 1.00 80.56 98 ASN A N 1
ATOM 763 C CA . ASN A 1 98 ? -6.521 11.269 2.060 1.00 80.56 98 ASN A CA 1
ATOM 764 C C . ASN A 1 98 ? -7.593 10.172 1.960 1.00 80.56 98 ASN A C 1
ATOM 766 O O . ASN A 1 98 ? -8.753 10.425 2.273 1.00 80.56 98 ASN A O 1
ATOM 770 N N . SER A 1 99 ? -7.247 8.968 1.497 1.00 81.12 99 SER A N 1
ATOM 771 C CA . SER A 1 99 ? -8.232 7.903 1.301 1.00 81.12 99 SER A CA 1
ATOM 772 C C . SER A 1 99 ? -7.704 6.499 1.573 1.00 81.12 99 SER A C 1
ATOM 774 O O . SER A 1 99 ? -6.520 6.220 1.414 1.00 81.12 99 SER A O 1
ATOM 776 N N . ILE A 1 100 ? -8.612 5.603 1.958 1.00 85.38 100 ILE A N 1
ATOM 777 C CA . ILE A 1 100 ? -8.394 4.164 2.120 1.00 85.38 100 ILE A CA 1
ATOM 778 C C . ILE A 1 100 ? -9.391 3.424 1.235 1.00 85.38 100 ILE A C 1
ATOM 780 O O . ILE A 1 100 ? -10.599 3.605 1.376 1.00 85.38 100 ILE A O 1
ATOM 784 N N . LYS A 1 101 ? -8.903 2.547 0.359 1.00 88.88 101 LYS A N 1
ATOM 785 C CA . LYS A 1 101 ? -9.719 1.551 -0.340 1.00 88.88 101 LYS A CA 1
ATOM 786 C C . LYS A 1 101 ? -9.748 0.270 0.477 1.00 88.88 101 LYS A C 1
ATOM 788 O O . LYS A 1 101 ? -8.723 -0.383 0.661 1.00 88.88 101 LYS A O 1
ATOM 793 N N . LEU A 1 102 ? -10.932 -0.065 0.971 1.00 89.81 102 LEU A N 1
ATOM 794 C CA . LEU A 1 102 ? -11.196 -1.214 1.820 1.00 89.81 102 LEU A CA 1
ATOM 795 C C . LEU A 1 102 ? -12.032 -2.242 1.051 1.00 89.81 102 LEU A C 1
ATOM 797 O O . LEU A 1 102 ? -13.161 -1.951 0.651 1.00 89.81 102 LEU A O 1
ATOM 801 N N . GLN A 1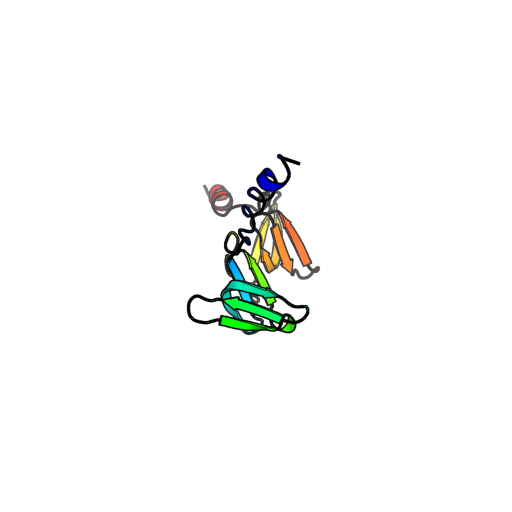 103 ? -11.517 -3.456 0.893 1.00 89.88 103 GLN A N 1
ATOM 802 C CA . GLN A 1 103 ? -12.285 -4.593 0.399 1.00 89.88 103 GLN A CA 1
ATOM 803 C C . GLN A 1 103 ? -13.093 -5.187 1.555 1.00 89.88 103 GLN A C 1
ATOM 805 O O . GLN A 1 103 ? -12.570 -5.877 2.430 1.00 89.88 103 GLN A O 1
ATOM 810 N N . SER A 1 104 ? -14.395 -4.911 1.556 1.00 89.25 104 SER A N 1
ATOM 811 C CA . SER A 1 104 ? -15.346 -5.429 2.544 1.00 89.25 104 SER A CA 1
ATOM 812 C C . SER A 1 104 ? -16.140 -6.619 1.993 1.00 89.25 104 SER A C 1
ATOM 814 O O . SER A 1 104 ? -16.109 -6.913 0.794 1.00 89.25 104 SER A O 1
ATOM 816 N N . GLY A 1 105 ? -16.940 -7.265 2.848 1.00 84.94 105 GLY A N 1
ATOM 817 C CA . GLY A 1 105 ? -17.915 -8.282 2.420 1.00 84.94 105 GLY A CA 1
ATOM 818 C C . GLY A 1 105 ? -19.010 -7.757 1.476 1.00 84.94 105 GLY A C 1
ATOM 819 O O . GLY A 1 105 ? -19.711 -8.550 0.854 1.00 84.94 105 GLY A O 1
ATOM 820 N N . TYR A 1 106 ? -19.140 -6.434 1.340 1.00 84.31 106 TYR A N 1
ATOM 821 C CA . TYR A 1 106 ? -20.102 -5.765 0.459 1.00 84.31 106 TYR A CA 1
ATOM 822 C C . TYR A 1 106 ? -19.459 -5.209 -0.823 1.00 84.31 106 TYR A C 1
ATOM 824 O O . TYR A 1 106 ? -20.147 -4.589 -1.632 1.00 84.31 106 TYR A O 1
ATOM 832 N N . GLY A 1 107 ? -18.154 -5.434 -1.015 1.00 87.44 107 GLY A N 1
ATOM 833 C CA . GLY A 1 107 ? -17.363 -4.895 -2.122 1.00 87.44 107 GLY A CA 1
ATOM 834 C C . GLY A 1 107 ? -16.307 -3.884 -1.673 1.00 87.44 107 GLY A C 1
ATOM 835 O O . GLY A 1 107 ? -16.089 -3.682 -0.473 1.00 87.44 107 GLY A O 1
ATOM 836 N N . VAL A 1 108 ? -15.651 -3.260 -2.655 1.00 88.94 108 VAL A N 1
ATOM 837 C CA . VAL A 1 108 ? -14.630 -2.226 -2.438 1.00 88.94 108 VAL A CA 1
ATOM 838 C C . VAL A 1 108 ? -15.299 -0.906 -2.066 1.00 88.94 108 VAL A C 1
ATOM 840 O O . VAL A 1 108 ? -16.172 -0.416 -2.784 1.00 88.94 108 VAL A O 1
ATOM 843 N N . ILE A 1 109 ? -14.872 -0.325 -0.948 1.00 91.75 109 ILE A N 1
ATOM 844 C CA . ILE A 1 109 ? -15.358 0.952 -0.426 1.00 91.75 109 ILE A CA 1
ATOM 845 C C . ILE A 1 109 ? -14.167 1.899 -0.305 1.00 91.75 109 ILE A C 1
ATOM 847 O O . ILE A 1 109 ? -13.133 1.527 0.242 1.00 91.75 109 ILE A O 1
ATOM 851 N N . GLU A 1 110 ? -14.314 3.130 -0.788 1.00 90.69 110 GLU A N 1
ATOM 852 C CA . GLU A 1 110 ? -13.334 4.193 -0.568 1.00 90.69 110 GLU A CA 1
ATOM 853 C C . GLU A 1 110 ? -13.762 5.065 0.620 1.00 90.69 110 GLU A C 1
ATOM 855 O O . GLU A 1 110 ? -14.879 5.587 0.661 1.00 90.69 110 GLU A O 1
ATOM 860 N N . LEU A 1 111 ? -12.879 5.186 1.608 1.00 88.12 111 LEU A N 1
ATOM 861 C CA . LEU A 1 111 ? -13.084 5.896 2.865 1.00 88.12 111 LEU A CA 1
ATOM 862 C C . LEU A 1 111 ? -12.127 7.085 2.939 1.00 88.12 111 LEU A C 1
ATOM 864 O O . LEU A 1 111 ? -10.947 6.943 2.651 1.00 88.12 111 LEU A O 1
ATOM 868 N N . ASP A 1 112 ? -12.624 8.243 3.356 1.00 89.62 112 ASP A N 1
ATOM 869 C CA . ASP A 1 112 ? -11.825 9.458 3.556 1.00 89.62 112 ASP A CA 1
ATOM 870 C C . ASP A 1 112 ? -11.125 9.421 4.923 1.00 89.62 112 ASP A C 1
ATOM 872 O O . ASP A 1 112 ? -11.793 9.250 5.951 1.00 89.62 112 ASP A O 1
ATOM 876 N N . THR A 1 113 ? -9.801 9.588 4.943 1.00 84.19 113 THR A N 1
ATOM 877 C CA . THR A 1 113 ? -8.986 9.505 6.165 1.00 84.19 113 THR A CA 1
ATOM 878 C C . THR A 1 113 ? -9.312 10.609 7.168 1.00 84.19 113 THR A C 1
ATOM 880 O O . THR A 1 113 ? -9.251 10.359 8.371 1.00 84.19 113 THR A O 1
ATOM 883 N N . GLU A 1 114 ? -9.761 11.792 6.730 1.00 84.44 114 GLU A N 1
ATOM 884 C CA . GLU A 1 114 ? -10.155 12.886 7.633 1.00 84.44 114 GLU A CA 1
ATOM 885 C C . GLU A 1 114 ? -11.408 12.544 8.448 1.00 84.44 114 GLU A C 1
ATOM 887 O O . GLU A 1 114 ? -11.674 13.126 9.510 1.00 84.44 114 GLU A O 1
ATOM 892 N N . ARG A 1 115 ? -12.194 11.590 7.945 1.00 86.75 115 ARG A N 1
ATOM 893 C CA . ARG A 1 115 ? -13.442 11.124 8.546 1.00 86.75 115 ARG A CA 1
ATOM 894 C C . ARG A 1 115 ? -13.257 9.864 9.383 1.00 86.75 115 ARG A C 1
ATOM 896 O O . ARG A 1 115 ? -14.228 9.444 10.014 1.00 86.75 115 ARG A O 1
ATOM 903 N N . ILE A 1 116 ? -12.061 9.281 9.403 1.00 86.00 116 ILE A N 1
ATOM 904 C CA . ILE A 1 116 ? -11.712 8.152 10.265 1.00 86.00 116 ILE A CA 1
ATOM 905 C C . ILE A 1 116 ? -11.428 8.678 11.673 1.00 86.00 116 ILE A C 1
ATOM 907 O O . ILE A 1 116 ? -10.845 9.746 11.855 1.00 86.00 116 ILE A O 1
ATOM 911 N N . LEU A 1 117 ? -11.898 7.937 12.670 1.00 80.25 117 LEU A N 1
ATOM 912 C CA . LEU A 1 117 ? -11.642 8.206 14.074 1.00 80.25 117 LEU A CA 1
ATOM 913 C C . LEU A 1 117 ? -10.192 7.827 14.395 1.00 80.25 117 LEU A C 1
ATOM 915 O O . LEU A 1 117 ? -9.779 6.684 14.172 1.00 80.25 117 LEU A O 1
ATOM 919 N N . SER A 1 118 ? -9.420 8.777 14.914 1.00 75.25 118 SER A N 1
ATOM 920 C CA . SER A 1 118 ? -8.028 8.540 15.289 1.00 75.25 118 SER A CA 1
ATOM 921 C C . SER A 1 118 ? -7.930 7.650 16.533 1.00 75.25 118 SER A C 1
ATOM 923 O O . SER A 1 118 ? -8.888 7.484 17.293 1.00 75.25 118 SER A O 1
ATOM 925 N N . MET A 1 119 ? -6.753 7.065 16.767 1.00 64.44 119 MET A N 1
ATOM 926 C CA . MET A 1 119 ? -6.514 6.262 17.970 1.00 64.44 119 MET A CA 1
ATOM 927 C C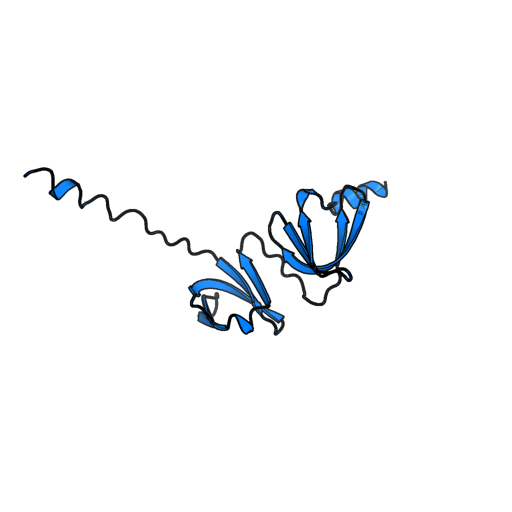 . MET A 1 119 ? -6.664 7.101 19.253 1.00 64.44 119 MET A C 1
ATOM 929 O O . MET A 1 119 ? -7.287 6.650 20.209 1.00 64.44 119 MET A O 1
ATOM 933 N N . GLU A 1 120 ? -6.187 8.348 19.243 1.00 60.59 120 GLU A N 1
ATOM 934 C CA . GLU A 1 120 ? -6.302 9.287 20.370 1.00 60.59 120 GLU A CA 1
ATOM 935 C C . GLU A 1 120 ? -7.769 9.629 20.687 1.00 60.59 120 GLU A C 1
ATOM 937 O O . GLU A 1 120 ? -8.170 9.684 21.850 1.00 60.59 120 GLU A O 1
ATOM 942 N N . GLU A 1 121 ? -8.606 9.793 19.655 1.00 63.72 121 GLU A N 1
ATOM 943 C CA . GLU A 1 121 ? -10.041 10.057 19.818 1.00 63.72 121 GLU A CA 1
ATOM 944 C C . GLU A 1 121 ? -10.783 8.857 20.439 1.00 63.72 121 GLU A C 1
ATOM 946 O O . GLU A 1 121 ? -11.763 9.045 21.161 1.00 63.72 121 GLU A O 1
ATOM 951 N N . ARG A 1 122 ? -10.314 7.622 20.207 1.00 59.00 122 ARG A N 1
ATOM 952 C CA . ARG A 1 122 ? -10.896 6.400 20.797 1.00 59.00 122 ARG A CA 1
ATOM 953 C C . ARG A 1 122 ? -10.600 6.271 22.287 1.00 59.00 122 ARG A C 1
ATOM 955 O O . ARG A 1 122 ? -11.463 5.827 23.040 1.00 59.00 122 ARG A O 1
ATOM 962 N N . GLU A 1 123 ? -9.406 6.664 22.715 1.00 58.91 123 GLU A N 1
ATOM 963 C CA . GLU A 1 123 ? -8.989 6.575 24.120 1.00 58.91 123 GLU A CA 1
ATOM 964 C C . GLU A 1 123 ? -9.721 7.592 25.011 1.00 58.91 123 GLU A C 1
ATOM 966 O O . GLU A 1 123 ? -9.966 7.323 26.188 1.00 58.91 123 GLU A O 1
ATOM 971 N N . SER A 1 124 ? -10.185 8.711 24.443 1.00 59.62 124 SER A N 1
ATOM 972 C CA . SER A 1 124 ? -10.973 9.720 25.165 1.00 59.62 124 SER A CA 1
ATOM 973 C C . SER A 1 124 ? -12.370 9.249 25.602 1.00 59.62 124 SER A C 1
ATOM 975 O O . SER A 1 124 ? -12.975 9.914 26.439 1.00 59.62 124 SER A O 1
ATOM 977 N N . TYR A 1 125 ? -12.898 8.139 25.074 1.00 52.59 125 TYR A N 1
ATOM 978 C CA . TYR A 1 125 ? -14.195 7.584 25.501 1.00 52.59 125 TYR A CA 1
ATOM 979 C C . TYR A 1 125 ? -14.111 6.724 26.773 1.00 52.59 125 TYR A C 1
ATOM 981 O O . TYR A 1 125 ? -15.144 6.299 27.290 1.00 52.59 125 TYR A O 1
ATOM 989 N N . HIS A 1 126 ? -12.900 6.455 27.268 1.00 51.84 126 HIS A N 1
ATOM 990 C CA . HIS A 1 126 ? -12.661 5.616 28.444 1.00 51.84 126 HIS A CA 1
ATOM 991 C C . HIS A 1 126 ? -12.196 6.384 29.697 1.00 51.84 126 HIS A C 1
ATOM 993 O O . HIS A 1 126 ? -11.918 5.738 30.709 1.00 51.84 126 HIS A O 1
ATOM 999 N N . ASN A 1 127 ? -12.166 7.722 29.661 1.00 46.41 127 ASN A N 1
ATOM 1000 C CA . ASN A 1 127 ? -11.972 8.595 30.833 1.00 46.41 127 ASN A CA 1
ATOM 1001 C C . ASN A 1 127 ? -13.264 9.335 31.190 1.00 46.41 127 ASN A C 1
ATOM 1003 O O . ASN A 1 127 ? -13.446 9.624 32.394 1.00 46.41 127 ASN A O 1
#

Foldseek 3Di:
DPCPVVVVVPPPPDDPPPFWWKWWQFPVRDIATATFPDDDPFWTWGDGPVGIDIGGPVGTQDMGTPVADDDFDQPDWDWWAFPVRDIFIAGFSDTGPFWTFGQGPVGTDIDGPVGTQDPVNVVVVVD

pLDDT: mean 74.11, std 15.03, range [44.56, 91.75]

Sequence (127 aa):
MKYLLFFLLLCSIGYCEWVQAETILLKNGEDLSGTVLSEDETSVTIQTAVSQQTILKSDIYSRSSESDASAYSPDTQYTIIMKNGQVYEGTIEHQTKNSIKLQSGYGVIELDTERILSMEERESYHN

Secondary structure (DSSP, 8-state):
--STTTSSSSTTS-------EEEEEETTS-EEEEEEEEE-SSEEEEEESS-EEEEETTTEEEEEETTS-----TT-EEEEEBTTS-EEEEEEEEE-SSEEEEEETTEEEEEEGGGBPPHHHHHGGG-

Organism: NCBI:txid2093366